Protein AF-A0A8S1F8D9-F1 (afdb_monomer_lite)

Sequence (181 aa):
MSSGFVSSKEIEEERKIRQDEWEKVRKPDDSLVAPEPEICNQTLFEQLRNNREAKQAELEEAKKFKNMIRGIDEDESEFLAQIDNQKSEADKLKKLEEQEMLKEMAKTRSAANAVAAKISLKPSTSGTSGTVQKSKQASILTSAIKRKSTDSESSDSSDDDTSLPVLRTTQKVKKQDDCSE

Foldseek 3Di:
DPDPDDDPVNVVVVLVVQLVVCVVVPDPPDDNGRDDPDDPPDDPVVVVVCVVVVVVVVVVVVVVVCVVPDDQDPVSVVVVVVVVVVVVVVVVVVVVVVVVVVVVVVVVVVVVVVVVVVVPDDDDDDDDDDDDPQDPVNVVVVVVDDDDDDDDDDDDDDDDDPDDDDDDDDDDDDDDDDDDD

pLDDT: mean 75.87, std 19.67, range [33.41, 98.0]

InterPro domains:
  IPR019331 FAM192A/Fyv6, N-terminal [PF10187] (5-105)
  IPR039845 PSME3-interacting protein [PTHR13495] (1-159)

Organism: NCBI:txid2654633

Structure (mmCIF, N/CA/C/O backbone):
data_AF-A0A8S1F8D9-F1
#
_entry.id   AF-A0A8S1F8D9-F1
#
loop_
_atom_site.group_PDB
_atom_site.id
_atom_site.type_symbol
_atom_site.label_atom_id
_atom_site.label_alt_id
_atom_site.label_comp_id
_atom_site.label_asym_id
_atom_site.label_entity_id
_atom_site.label_seq_id
_atom_site.pdbx_PDB_ins_code
_atom_site.Cartn_x
_atom_site.Cartn_y
_atom_site.Cartn_z
_atom_site.occupancy
_atom_site.B_iso_or_equiv
_atom_site.auth_seq_id
_atom_site.auth_comp_id
_atom_site.auth_asym_id
_atom_site.auth_atom_id
_atom_site.pdbx_PDB_model_num
ATOM 1 N N . MET A 1 1 ? 25.043 -11.832 -23.822 1.00 49.62 1 MET A N 1
ATOM 2 C CA . MET A 1 1 ? 25.129 -10.388 -23.527 1.00 49.62 1 MET A CA 1
ATOM 3 C C . MET A 1 1 ? 25.929 -9.770 -24.661 1.00 49.62 1 MET A C 1
ATOM 5 O O . MET A 1 1 ? 27.123 -10.035 -24.725 1.00 49.62 1 MET A O 1
ATOM 9 N N . SER A 1 2 ? 25.288 -9.092 -25.620 1.00 67.06 2 SER A N 1
ATOM 10 C CA . SER A 1 2 ? 26.045 -8.310 -26.607 1.00 67.06 2 SER A CA 1
ATOM 11 C C . SER A 1 2 ? 26.722 -7.164 -25.858 1.00 67.06 2 SER A C 1
ATOM 13 O O . SER A 1 2 ? 26.137 -6.584 -24.942 1.00 67.06 2 SER A O 1
ATOM 15 N N . SER A 1 3 ? 27.991 -6.903 -26.159 1.00 75.50 3 SER A N 1
ATOM 16 C CA . SER A 1 3 ? 28.690 -5.772 -25.556 1.00 75.50 3 SER A CA 1
ATOM 17 C C . SER A 1 3 ? 27.992 -4.503 -26.042 1.00 75.50 3 SER A C 1
ATOM 19 O O . SER A 1 3 ? 27.819 -4.354 -27.247 1.00 75.50 3 SER A O 1
ATOM 21 N N . GLY A 1 4 ? 27.580 -3.608 -25.146 1.00 82.31 4 GLY A N 1
ATOM 22 C CA . GLY A 1 4 ? 26.930 -2.340 -25.510 1.00 82.31 4 GLY A CA 1
ATOM 23 C C . GLY A 1 4 ? 27.854 -1.334 -26.211 1.00 82.31 4 GLY A C 1
ATOM 24 O O . GLY A 1 4 ? 27.585 -0.139 -26.171 1.00 82.31 4 GLY A O 1
ATOM 25 N N . PHE A 1 5 ? 28.968 -1.793 -26.784 1.00 84.81 5 PHE A N 1
ATOM 26 C CA . PHE A 1 5 ? 29.891 -0.981 -27.559 1.00 84.81 5 PHE A CA 1
ATOM 27 C C . PHE A 1 5 ? 29.488 -1.031 -29.029 1.00 84.81 5 PHE A C 1
ATOM 29 O O . PHE A 1 5 ? 29.486 -2.100 -29.636 1.00 84.81 5 PHE A O 1
ATOM 36 N N . VAL A 1 6 ? 29.186 0.140 -29.581 1.00 81.88 6 VAL A N 1
ATOM 37 C CA . VAL A 1 6 ? 28.964 0.345 -31.013 1.00 81.88 6 VAL A CA 1
ATOM 38 C C . VAL A 1 6 ? 30.324 0.523 -31.685 1.00 81.88 6 VAL A C 1
ATOM 40 O O . VAL A 1 6 ? 31.191 1.235 -31.168 1.00 81.88 6 VAL A O 1
ATOM 43 N N . SER A 1 7 ? 30.546 -0.143 -32.818 1.00 88.69 7 SER A N 1
ATOM 44 C CA . SER A 1 7 ? 31.806 -0.006 -33.561 1.00 88.69 7 SER A CA 1
ATOM 45 C C . SER A 1 7 ? 31.802 1.241 -34.458 1.00 88.69 7 SER A C 1
ATOM 47 O O . SER A 1 7 ? 30.752 1.672 -34.923 1.00 88.69 7 SER A O 1
ATOM 49 N N . SER A 1 8 ? 32.977 1.809 -34.769 1.00 86.69 8 SER A N 1
ATOM 50 C CA . SER A 1 8 ? 33.073 2.987 -35.662 1.00 86.69 8 SER A CA 1
ATOM 51 C C . SER A 1 8 ? 32.404 2.756 -37.021 1.00 86.69 8 SER A C 1
ATOM 53 O O . SER A 1 8 ? 31.774 3.658 -37.560 1.00 86.69 8 SER A O 1
ATOM 55 N N . LYS A 1 9 ? 32.508 1.532 -37.556 1.00 88.44 9 LYS A N 1
ATOM 56 C CA . LYS A 1 9 ? 31.893 1.160 -38.837 1.00 88.44 9 LYS A CA 1
ATOM 57 C C . LYS A 1 9 ? 30.368 1.181 -38.767 1.00 88.44 9 LYS A C 1
ATOM 59 O O . LYS A 1 9 ? 29.725 1.657 -39.688 1.00 88.44 9 LYS A O 1
ATOM 64 N N . GLU A 1 10 ? 29.806 0.719 -37.657 1.00 86.19 10 GLU A N 1
ATOM 65 C CA . GLU A 1 10 ? 28.359 0.687 -37.428 1.00 86.19 10 GLU A CA 1
ATOM 66 C C . GLU A 1 10 ? 27.775 2.109 -37.344 1.00 86.19 10 GLU A C 1
ATOM 68 O 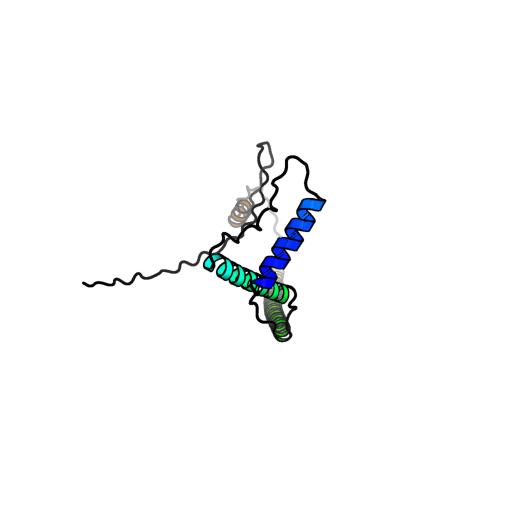O . GLU A 1 10 ? 26.749 2.389 -37.955 1.00 86.19 10 GLU A O 1
ATOM 73 N N . ILE A 1 11 ? 28.494 3.051 -36.719 1.00 85.00 11 ILE A N 1
ATOM 74 C CA . ILE A 1 11 ? 28.108 4.477 -36.679 1.00 85.00 11 ILE A CA 1
ATOM 75 C C . ILE A 1 11 ? 28.113 5.100 -38.086 1.00 85.00 11 ILE A C 1
ATOM 77 O O . ILE A 1 11 ? 27.226 5.884 -38.432 1.00 85.00 11 ILE A O 1
ATOM 81 N N . GLU A 1 12 ? 29.111 4.773 -38.910 1.00 86.25 12 GLU A N 1
ATOM 82 C CA . GLU A 1 12 ? 29.210 5.263 -40.290 1.00 86.25 12 GLU A CA 1
ATOM 83 C C . GLU A 1 12 ? 28.109 4.683 -41.188 1.00 86.25 12 GLU A C 1
ATOM 85 O O . GLU A 1 12 ? 27.508 5.414 -41.979 1.00 86.25 12 GLU A O 1
ATOM 90 N N . GLU A 1 13 ? 27.809 3.391 -41.043 1.00 88.50 13 GLU A N 1
ATOM 91 C CA . GLU A 1 13 ? 26.725 2.717 -41.761 1.00 88.50 13 GLU A CA 1
ATOM 92 C C . GLU A 1 13 ? 25.358 3.306 -41.388 1.00 88.50 13 GLU A C 1
ATOM 94 O O . GLU A 1 13 ? 24.581 3.649 -42.278 1.00 88.50 13 GLU A O 1
ATOM 99 N N . GLU A 1 14 ? 25.090 3.542 -40.101 1.00 85.88 14 GLU A N 1
ATOM 100 C CA . GLU A 1 14 ? 23.876 4.232 -39.651 1.00 85.88 14 GLU A CA 1
ATOM 101 C C . GLU A 1 14 ? 23.787 5.669 -40.178 1.00 85.88 14 GLU A C 1
ATOM 103 O O . GLU A 1 14 ? 22.707 6.146 -40.540 1.00 85.88 14 GLU A O 1
ATOM 108 N N . ARG A 1 15 ? 24.913 6.395 -40.230 1.00 86.31 15 ARG A N 1
ATOM 109 C CA . ARG A 1 15 ? 24.965 7.742 -40.818 1.00 86.31 15 ARG A CA 1
ATOM 110 C C . ARG A 1 15 ? 24.623 7.716 -42.302 1.00 86.31 15 ARG A C 1
ATOM 112 O O . ARG A 1 15 ? 23.896 8.596 -42.758 1.00 86.31 15 ARG A O 1
ATOM 119 N N . LYS A 1 16 ? 25.094 6.700 -43.024 1.00 88.38 16 LYS A N 1
ATOM 120 C CA . LYS A 1 16 ? 24.803 6.507 -44.444 1.00 88.38 16 LYS A CA 1
ATOM 121 C C . LYS A 1 16 ? 23.338 6.147 -44.688 1.00 88.38 16 LYS A C 1
ATOM 123 O O . LYS A 1 16 ? 22.705 6.796 -45.507 1.00 88.38 16 LYS A O 1
ATOM 128 N N . ILE A 1 17 ? 22.782 5.195 -43.937 1.00 88.56 17 ILE A N 1
ATOM 129 C CA . ILE A 1 17 ? 21.363 4.814 -44.047 1.00 88.56 17 ILE A CA 1
ATOM 130 C C . ILE A 1 17 ? 20.466 6.037 -43.827 1.00 88.56 17 ILE A C 1
ATOM 132 O O . ILE A 1 17 ? 19.575 6.303 -44.627 1.00 88.56 17 ILE A O 1
ATOM 136 N N . ARG A 1 18 ? 20.757 6.841 -42.798 1.00 86.12 18 ARG A N 1
ATOM 137 C CA . ARG A 1 18 ? 20.025 8.083 -42.516 1.00 86.12 18 ARG A CA 1
ATOM 138 C C . ARG A 1 18 ? 20.131 9.096 -43.653 1.00 86.12 18 ARG A C 1
ATOM 140 O O . ARG A 1 18 ? 19.159 9.781 -43.951 1.00 86.12 18 ARG A O 1
ATOM 147 N N . GLN A 1 19 ? 21.305 9.215 -44.266 1.00 86.69 19 GLN A N 1
ATOM 148 C CA . GLN A 1 19 ? 21.515 10.102 -45.404 1.00 86.69 19 GLN A CA 1
ATOM 149 C C . GLN A 1 19 ? 20.713 9.635 -46.625 1.00 86.69 19 GLN A C 1
ATOM 151 O O . GLN A 1 19 ? 20.028 10.447 -47.239 1.00 86.69 19 GLN A O 1
ATOM 156 N N . ASP A 1 20 ? 20.725 8.337 -46.922 1.00 87.81 20 ASP A N 1
ATOM 157 C CA . ASP A 1 20 ? 19.965 7.746 -48.026 1.00 87.81 20 ASP A CA 1
ATOM 158 C C . ASP A 1 20 ? 18.441 7.914 -47.808 1.00 87.81 20 ASP A C 1
ATOM 160 O O . ASP A 1 20 ? 17.690 8.248 -48.729 1.00 87.81 20 ASP A O 1
ATOM 164 N N . GLU A 1 21 ? 17.966 7.736 -46.570 1.00 87.12 21 GLU A N 1
ATOM 165 C CA . GLU A 1 21 ? 16.575 7.995 -46.173 1.00 87.12 21 GLU A CA 1
ATOM 166 C C . GLU A 1 21 ? 16.209 9.478 -46.277 1.00 87.12 21 GLU A C 1
ATOM 168 O O . GLU A 1 21 ? 15.115 9.823 -46.736 1.00 87.12 21 GLU A O 1
ATOM 173 N N . TRP A 1 22 ? 17.133 10.359 -45.891 1.00 87.75 22 TRP A N 1
ATOM 174 C CA . TRP A 1 22 ? 16.958 11.797 -45.998 1.00 87.75 22 TRP A CA 1
ATOM 175 C C . TRP A 1 22 ? 16.852 12.226 -47.455 1.00 87.75 22 TRP A C 1
ATOM 177 O O . TRP A 1 22 ? 15.885 12.883 -47.814 1.00 87.75 22 TRP A O 1
ATOM 187 N N . GLU A 1 23 ? 17.761 11.788 -48.325 1.00 85.38 23 GLU A N 1
ATOM 188 C CA . GLU A 1 23 ? 17.744 12.094 -49.761 1.00 85.38 23 GLU A CA 1
ATOM 189 C C . GLU A 1 23 ? 16.459 11.631 -50.454 1.00 85.38 23 GLU A C 1
ATOM 191 O O . GLU A 1 23 ? 15.983 12.288 -51.381 1.00 85.38 23 GLU A O 1
ATOM 196 N N . LYS A 1 24 ? 15.847 10.548 -49.966 1.00 87.00 24 LYS A N 1
ATOM 197 C CA . LYS A 1 24 ? 14.569 10.044 -50.477 1.00 87.00 24 LYS A CA 1
ATOM 198 C C . LYS A 1 24 ? 13.373 10.941 -50.133 1.00 87.00 24 LYS A C 1
ATOM 200 O O . LYS A 1 24 ? 12.410 10.974 -50.899 1.00 87.00 24 LYS A O 1
ATOM 205 N N . VAL A 1 25 ? 13.400 11.630 -48.990 1.00 85.31 25 VAL A N 1
ATOM 206 C CA . VAL A 1 25 ? 12.289 12.468 -48.481 1.00 85.31 25 VAL A CA 1
ATOM 207 C C . VAL A 1 25 ? 12.584 13.975 -48.614 1.00 85.31 25 VAL A C 1
ATOM 209 O O . VAL A 1 25 ? 11.679 14.805 -48.499 1.00 85.31 25 VAL A O 1
ATOM 212 N N . ARG A 1 26 ? 13.837 14.326 -48.915 1.00 85.75 26 ARG A N 1
ATOM 213 C CA . ARG A 1 26 ? 14.377 15.681 -49.047 1.00 85.75 26 ARG A CA 1
ATOM 214 C C . ARG A 1 26 ? 13.639 16.498 -50.111 1.00 85.75 26 ARG A C 1
ATOM 216 O O . ARG A 1 26 ? 13.494 16.083 -51.261 1.00 85.75 26 ARG A O 1
ATOM 223 N N . LYS A 1 27 ? 13.269 17.730 -49.755 1.00 85.88 27 LYS A N 1
ATOM 224 C CA . LYS A 1 27 ? 12.792 18.768 -50.684 1.00 85.88 27 LYS A CA 1
ATOM 225 C C . LYS A 1 27 ? 13.974 19.616 -51.191 1.00 85.88 27 LYS A C 1
ATOM 227 O O . LYS A 1 27 ? 15.031 19.630 -50.559 1.00 85.88 27 LYS A O 1
ATOM 232 N N . PRO A 1 28 ? 13.837 20.345 -52.318 1.00 80.12 28 PRO A N 1
ATOM 233 C CA . PRO A 1 28 ? 14.937 21.139 -52.881 1.00 80.12 28 PRO A CA 1
ATOM 234 C C . PRO A 1 28 ? 15.538 22.177 -51.913 1.00 80.12 28 PRO A C 1
ATOM 236 O O . PRO A 1 28 ? 16.744 22.402 -51.983 1.00 80.12 28 PRO A O 1
ATOM 239 N N . ASP A 1 29 ? 14.743 22.727 -50.988 1.00 80.50 29 ASP A N 1
ATOM 240 C CA . ASP A 1 29 ? 15.170 23.747 -50.011 1.00 80.50 29 ASP A CA 1
ATOM 241 C C . ASP A 1 29 ? 15.786 23.187 -48.712 1.00 80.50 29 ASP A C 1
ATOM 243 O O . ASP A 1 29 ? 16.355 23.946 -47.928 1.00 80.50 29 ASP A O 1
ATOM 247 N N . ASP A 1 30 ? 15.695 21.878 -48.456 1.00 81.81 30 ASP A N 1
ATOM 248 C CA . ASP A 1 30 ? 16.187 21.291 -47.201 1.00 81.81 30 ASP A CA 1
ATOM 249 C C . ASP A 1 30 ? 17.736 21.216 -47.180 1.00 81.81 30 ASP A C 1
ATOM 251 O O . ASP A 1 30 ? 18.407 21.438 -48.194 1.00 81.81 30 ASP A O 1
ATOM 255 N N . SER A 1 31 ? 18.372 20.858 -46.057 1.00 79.06 31 SER A N 1
ATOM 256 C CA . SER A 1 31 ? 19.844 20.751 -45.932 1.00 79.06 31 SER A CA 1
ATOM 257 C C . SER A 1 31 ? 20.419 19.478 -46.563 1.00 79.06 31 SER A C 1
ATOM 259 O O . SER A 1 31 ? 19.845 18.400 -46.409 1.00 79.06 31 SER A O 1
ATOM 261 N N . LEU A 1 32 ? 21.537 19.582 -47.300 1.00 74.44 32 LEU A N 1
ATOM 262 C CA . LEU A 1 32 ? 22.128 18.440 -48.030 1.00 74.44 32 LEU A CA 1
ATOM 263 C C . LEU A 1 32 ? 22.536 17.290 -47.106 1.00 74.44 32 LEU A C 1
ATOM 265 O O . LEU A 1 32 ? 22.497 16.140 -47.519 1.00 74.44 32 LEU A O 1
ATOM 269 N N . VAL A 1 33 ? 22.899 17.601 -45.863 1.00 78.38 33 VAL A N 1
ATOM 270 C CA . VAL A 1 33 ? 23.268 16.615 -44.848 1.00 78.38 33 VAL A CA 1
ATOM 271 C C . VAL A 1 33 ? 22.061 16.338 -43.956 1.00 78.38 33 VAL A C 1
ATOM 273 O O . VAL A 1 33 ? 21.394 17.282 -43.515 1.00 78.38 33 VAL A O 1
ATOM 276 N N . ALA A 1 34 ? 21.800 15.056 -43.696 1.00 81.19 34 ALA A N 1
ATOM 277 C CA . ALA A 1 34 ? 20.788 14.619 -42.748 1.00 81.19 34 ALA A CA 1
ATOM 278 C C . ALA A 1 34 ? 21.112 15.151 -41.339 1.00 81.19 34 ALA A C 1
ATOM 280 O O . ALA A 1 34 ? 22.261 15.024 -40.899 1.00 81.19 34 ALA A O 1
ATOM 281 N N . PRO A 1 35 ? 20.132 15.731 -40.622 1.00 80.88 35 PRO A N 1
ATOM 282 C CA . PRO A 1 35 ? 20.336 16.198 -39.255 1.00 80.88 35 PRO A CA 1
ATOM 283 C C . PRO A 1 35 ? 20.911 15.095 -38.356 1.00 80.88 35 PRO A C 1
ATOM 285 O O . PRO A 1 35 ? 20.444 13.952 -38.381 1.00 80.88 35 PRO A O 1
ATOM 288 N N . GLU A 1 36 ? 21.938 15.430 -37.570 1.00 78.56 36 GLU A N 1
ATOM 289 C CA . GLU A 1 36 ? 22.471 14.508 -36.564 1.00 78.56 36 GLU A CA 1
ATOM 290 C C . GLU A 1 36 ? 21.443 14.318 -35.436 1.00 78.56 36 GLU A C 1
ATOM 292 O O . GLU A 1 36 ? 20.741 15.273 -35.085 1.00 78.56 36 GLU A O 1
ATOM 297 N N . PRO A 1 37 ? 21.312 13.097 -34.881 1.00 76.62 37 PRO A N 1
ATOM 298 C CA . PRO A 1 37 ? 20.388 12.853 -33.784 1.00 76.62 37 PRO A CA 1
ATOM 299 C C . PRO A 1 37 ? 20.746 13.734 -32.588 1.00 76.62 37 PRO A C 1
ATOM 301 O O . PRO A 1 37 ? 21.922 13.947 -32.289 1.00 76.62 37 PRO A O 1
ATOM 304 N N . GLU A 1 38 ? 19.722 14.221 -31.891 1.00 75.75 38 GLU A N 1
ATOM 305 C CA . GLU A 1 38 ? 19.915 15.005 -30.678 1.00 75.75 38 GLU A CA 1
ATOM 306 C C . GLU A 1 38 ? 20.711 14.185 -29.658 1.00 75.75 38 GLU A C 1
ATOM 308 O O . GLU A 1 38 ? 20.267 13.144 -29.165 1.00 75.75 38 GLU A O 1
ATOM 313 N N . ILE A 1 39 ? 21.918 14.658 -29.353 1.00 77.00 39 ILE A N 1
ATOM 314 C CA . ILE A 1 39 ? 22.733 14.099 -28.281 1.00 77.00 39 ILE A CA 1
ATOM 315 C C . ILE A 1 39 ? 21.970 14.340 -26.982 1.00 77.00 39 ILE A C 1
ATOM 317 O O . ILE A 1 39 ? 21.437 15.427 -26.754 1.00 77.00 39 ILE A O 1
ATOM 321 N N . CYS A 1 40 ? 21.898 13.324 -26.123 1.00 72.62 40 CYS A N 1
ATOM 322 C CA . CYS A 1 40 ? 21.230 13.472 -24.840 1.00 72.62 40 CYS A CA 1
ATOM 323 C C . CYS A 1 40 ? 21.930 14.576 -24.032 1.00 72.62 40 CYS A C 1
ATOM 325 O O . CYS A 1 40 ? 23.027 14.381 -23.516 1.00 72.62 40 CYS A O 1
ATOM 327 N N . ASN A 1 41 ? 21.285 15.739 -23.931 1.00 83.38 41 ASN A N 1
ATOM 328 C CA . ASN A 1 41 ? 21.817 16.905 -23.221 1.00 83.38 41 ASN A CA 1
ATOM 329 C C . ASN A 1 41 ? 21.733 16.755 -21.693 1.00 83.38 41 ASN A C 1
ATOM 331 O O . ASN A 1 41 ? 22.209 17.617 -20.958 1.00 83.38 41 ASN A O 1
ATOM 335 N N . GLN A 1 42 ? 21.103 15.679 -21.212 1.00 84.44 42 GLN A N 1
ATOM 336 C CA . GLN A 1 42 ? 21.021 15.362 -19.792 1.00 84.44 42 GLN A CA 1
ATOM 337 C C . GLN A 1 42 ? 22.377 14.886 -19.303 1.00 84.44 42 GLN A C 1
ATOM 339 O O . GLN A 1 42 ? 23.009 14.013 -19.909 1.00 84.44 42 GLN A O 1
ATOM 344 N N . THR A 1 43 ? 22.793 15.415 -18.161 1.00 91.62 43 THR A N 1
ATOM 345 C CA . THR A 1 43 ? 24.002 14.939 -17.503 1.00 91.62 43 THR A CA 1
ATOM 346 C C . THR A 1 43 ? 23.844 13.459 -17.149 1.00 91.62 43 THR A C 1
ATOM 348 O O . THR A 1 43 ? 22.748 12.980 -16.846 1.00 91.62 43 THR A O 1
ATOM 351 N N . LEU A 1 44 ? 24.949 12.708 -17.140 1.00 89.38 44 LEU A N 1
ATOM 352 C CA . LEU A 1 44 ? 24.926 11.298 -16.727 1.00 89.38 44 LEU A CA 1
ATOM 353 C C . LEU A 1 44 ? 24.294 11.124 -15.332 1.00 89.38 44 LEU A C 1
ATOM 355 O O . LEU A 1 44 ? 23.613 10.134 -15.070 1.00 89.38 44 LEU A O 1
ATOM 359 N N . PHE A 1 45 ? 24.489 12.109 -14.450 1.00 93.38 45 PHE A N 1
ATOM 360 C CA . PHE A 1 45 ? 23.873 12.143 -13.129 1.00 93.38 45 PHE A CA 1
ATOM 361 C C . PHE A 1 45 ? 22.340 12.175 -13.199 1.00 93.38 45 PHE A C 1
ATOM 363 O O . PHE A 1 45 ? 21.697 11.363 -12.538 1.00 93.38 45 PHE A O 1
ATOM 370 N N . GLU A 1 46 ? 21.754 13.055 -14.013 1.00 93.00 46 GLU A N 1
ATOM 371 C CA . GLU A 1 46 ? 20.298 13.136 -14.195 1.00 93.00 46 GLU A CA 1
ATOM 372 C C . GLU A 1 46 ? 19.737 11.841 -14.781 1.00 93.00 46 GLU A C 1
ATOM 374 O O . GLU A 1 46 ? 18.732 11.335 -14.292 1.00 93.00 46 GLU A O 1
ATOM 379 N N . GLN A 1 47 ? 20.420 11.237 -15.756 1.00 92.00 47 GLN A N 1
ATOM 380 C CA . GLN A 1 47 ? 19.988 9.962 -16.336 1.00 92.00 47 GLN A CA 1
ATOM 381 C C . GLN A 1 47 ? 19.967 8.831 -15.300 1.00 92.00 47 GLN A C 1
ATOM 383 O O . GLN A 1 47 ? 18.982 8.097 -15.190 1.00 92.00 47 GLN A O 1
ATOM 388 N N . LEU A 1 48 ? 21.038 8.694 -14.512 1.00 95.25 48 LEU A N 1
ATOM 389 C CA . LEU A 1 48 ? 21.126 7.675 -13.464 1.00 95.25 48 LEU A CA 1
ATOM 390 C C . LEU A 1 48 ? 20.105 7.919 -12.354 1.00 95.25 48 LEU A C 1
ATOM 392 O O . LEU A 1 48 ? 19.486 6.971 -11.865 1.00 95.25 48 LEU A O 1
ATOM 396 N N . ARG A 1 49 ? 19.909 9.185 -11.979 1.00 95.50 49 ARG A N 1
ATOM 397 C CA . ARG A 1 49 ? 18.898 9.593 -11.010 1.00 95.50 49 ARG A CA 1
ATOM 398 C C . ARG A 1 49 ? 17.499 9.232 -11.501 1.00 95.50 49 ARG A C 1
ATOM 400 O O . ARG A 1 49 ? 16.795 8.528 -10.786 1.00 95.50 49 ARG A O 1
ATOM 407 N N . ASN A 1 50 ? 17.147 9.601 -12.729 1.00 93.56 50 ASN A N 1
ATOM 408 C CA . ASN A 1 50 ? 15.855 9.284 -13.337 1.00 93.56 50 ASN A CA 1
ATOM 409 C C . ASN A 1 50 ? 15.643 7.769 -13.446 1.00 93.56 50 ASN A C 1
ATOM 411 O O . ASN A 1 50 ? 14.556 7.284 -13.159 1.00 93.56 50 ASN A O 1
ATOM 415 N N . ASN A 1 51 ? 16.674 6.989 -13.797 1.00 94.94 51 ASN A N 1
ATOM 416 C CA . ASN A 1 51 ? 16.560 5.527 -13.851 1.00 94.94 51 ASN A CA 1
ATOM 417 C C . ASN A 1 51 ? 16.298 4.916 -12.468 1.00 94.94 51 ASN A C 1
ATOM 419 O O . ASN A 1 51 ? 15.509 3.979 -12.336 1.00 94.94 51 ASN A O 1
ATOM 423 N N . ARG A 1 52 ? 16.956 5.448 -11.432 1.00 96.75 52 ARG A N 1
ATOM 424 C CA . ARG A 1 52 ? 16.738 5.029 -10.048 1.00 96.75 52 ARG A CA 1
ATOM 425 C C . ARG A 1 52 ? 15.339 5.405 -9.571 1.00 96.75 52 ARG A C 1
ATOM 427 O O . ARG A 1 52 ? 14.663 4.554 -9.008 1.00 96.75 52 ARG A O 1
ATOM 434 N N . GLU A 1 53 ? 14.926 6.650 -9.786 1.00 96.69 53 GLU A N 1
ATOM 435 C CA . GLU A 1 53 ? 13.608 7.151 -9.389 1.00 96.69 53 GLU A CA 1
ATOM 436 C C . GLU A 1 53 ? 12.489 6.409 -10.129 1.00 96.69 53 GLU A C 1
ATOM 438 O O . GLU A 1 53 ? 11.534 5.990 -9.488 1.00 96.69 53 GLU A O 1
ATOM 443 N N . ALA A 1 54 ? 12.641 6.130 -11.426 1.00 96.06 54 ALA A N 1
ATOM 444 C CA . ALA A 1 54 ? 11.677 5.347 -12.199 1.00 96.06 54 ALA A CA 1
ATOM 445 C C . ALA A 1 54 ? 11.523 3.917 -11.658 1.00 96.06 54 ALA A C 1
ATOM 447 O O . ALA A 1 54 ? 10.406 3.462 -11.428 1.00 96.06 54 ALA A O 1
ATOM 448 N N . LYS A 1 55 ? 12.636 3.223 -11.380 1.00 96.56 55 LYS A N 1
ATOM 449 C CA . LYS A 1 55 ? 12.595 1.887 -10.757 1.00 96.56 55 LYS A CA 1
ATOM 450 C C . LYS A 1 55 ? 11.983 1.926 -9.361 1.00 96.56 55 LYS A C 1
ATOM 452 O O . LYS A 1 55 ? 11.256 1.015 -8.981 1.00 96.56 55 LYS A O 1
ATOM 457 N N . GLN A 1 56 ? 12.292 2.962 -8.586 1.00 95.88 56 GLN A N 1
ATOM 458 C CA . GLN A 1 56 ? 11.729 3.133 -7.253 1.00 95.88 56 GLN A CA 1
ATOM 459 C C . GLN A 1 56 ? 10.214 3.359 -7.323 1.00 95.88 56 GLN A C 1
ATOM 461 O O . GLN A 1 56 ? 9.481 2.702 -6.590 1.00 95.88 56 GLN A O 1
ATOM 466 N N . ALA A 1 57 ? 9.749 4.214 -8.235 1.00 94.94 57 ALA A N 1
ATOM 467 C CA . ALA A 1 57 ? 8.332 4.467 -8.466 1.00 94.94 57 ALA A CA 1
ATOM 468 C C . ALA A 1 57 ? 7.595 3.192 -8.903 1.00 94.94 57 ALA A C 1
ATOM 470 O O . ALA A 1 57 ? 6.560 2.867 -8.333 1.00 94.94 57 ALA A O 1
ATOM 471 N N . GLU A 1 58 ? 8.168 2.407 -9.820 1.00 92.31 58 GLU A N 1
ATOM 472 C CA . GLU A 1 58 ? 7.595 1.126 -10.254 1.00 92.31 58 GLU A CA 1
ATOM 473 C C . GLU A 1 58 ? 7.449 0.135 -9.084 1.00 92.31 58 GLU A C 1
ATOM 475 O O . GLU A 1 58 ? 6.408 -0.503 -8.915 1.00 92.31 58 GLU A O 1
ATOM 480 N N . LEU A 1 59 ? 8.470 0.031 -8.226 1.00 93.88 59 LEU A N 1
ATOM 481 C CA . LEU A 1 59 ? 8.419 -0.824 -7.038 1.00 93.88 59 LEU A CA 1
ATOM 482 C C . LEU A 1 59 ? 7.400 -0.330 -6.008 1.00 93.88 59 LEU A C 1
ATOM 484 O O . LEU A 1 59 ? 6.718 -1.142 -5.378 1.00 93.88 59 LEU A O 1
ATOM 488 N N . GLU A 1 60 ? 7.297 0.983 -5.812 1.00 93.81 60 GLU A N 1
ATOM 489 C CA . GLU A 1 60 ? 6.325 1.592 -4.908 1.00 93.81 60 GLU A CA 1
ATOM 490 C C . GLU A 1 60 ? 4.897 1.391 -5.404 1.00 93.81 60 GLU A C 1
ATOM 492 O O . GLU A 1 60 ? 4.036 1.005 -4.613 1.00 93.81 60 GLU A O 1
ATOM 497 N N . GLU A 1 61 ? 4.651 1.556 -6.702 1.00 89.62 61 GLU A N 1
ATOM 498 C C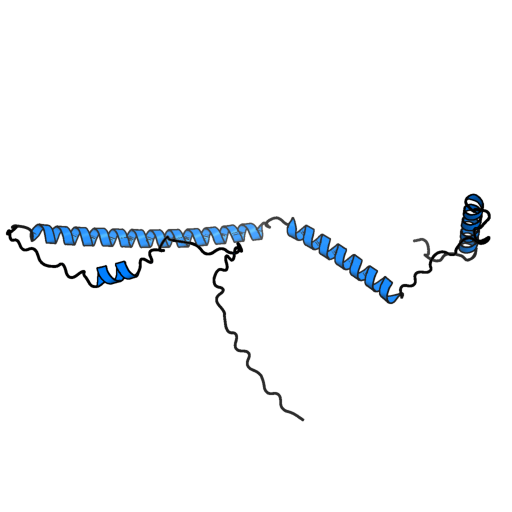A . GLU A 1 61 ? 3.371 1.254 -7.334 1.00 89.62 61 GLU A CA 1
ATOM 499 C C . GLU A 1 61 ? 3.033 -0.229 -7.197 1.00 89.62 61 GLU A C 1
ATOM 501 O O . GLU A 1 61 ? 1.964 -0.561 -6.686 1.00 89.62 61 GLU A O 1
ATOM 506 N N . ALA A 1 62 ? 3.951 -1.138 -7.538 1.00 88.56 62 ALA A N 1
ATOM 507 C CA . ALA A 1 62 ? 3.732 -2.577 -7.409 1.00 88.56 62 ALA A CA 1
ATOM 508 C C . ALA A 1 62 ? 3.450 -2.990 -5.956 1.00 88.56 62 ALA A C 1
ATOM 510 O O . ALA A 1 62 ? 2.529 -3.765 -5.687 1.00 88.56 62 ALA A O 1
ATOM 511 N N . LYS A 1 63 ? 4.202 -2.445 -4.992 1.00 90.19 63 LYS A N 1
ATOM 512 C CA . LYS A 1 63 ? 3.979 -2.690 -3.561 1.00 90.19 63 LYS A CA 1
ATOM 513 C C . LYS A 1 63 ? 2.650 -2.103 -3.095 1.00 90.19 63 LYS A C 1
ATOM 515 O O . LYS A 1 63 ? 1.947 -2.741 -2.313 1.00 90.19 63 LYS A O 1
ATOM 520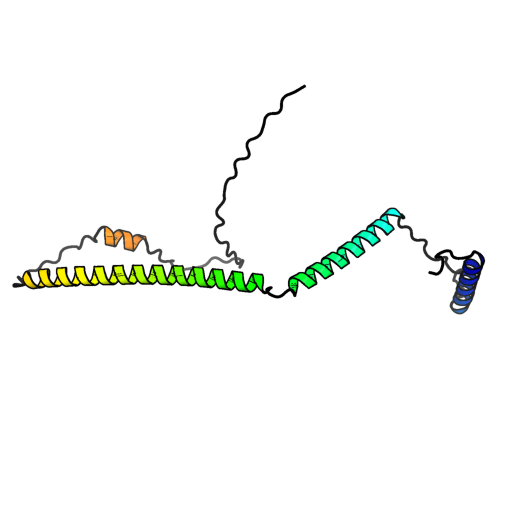 N N . LYS A 1 64 ? 2.286 -0.912 -3.567 1.00 91.25 64 LYS A N 1
ATOM 521 C CA . LYS A 1 64 ? 1.011 -0.265 -3.254 1.00 91.25 64 LYS A CA 1
ATOM 522 C C . LYS A 1 64 ? -0.158 -1.075 -3.803 1.00 91.25 64 LYS A C 1
ATOM 524 O O . LYS A 1 64 ? -1.059 -1.386 -3.034 1.00 91.25 64 LYS A O 1
ATOM 529 N N . PHE A 1 65 ? -0.122 -1.481 -5.072 1.00 80.00 65 PHE A N 1
ATOM 530 C CA . PHE A 1 65 ? -1.143 -2.343 -5.672 1.00 80.00 65 PHE A CA 1
ATOM 531 C C . PHE A 1 65 ? -1.239 -3.682 -4.949 1.00 80.00 65 PHE A C 1
ATOM 533 O O . PHE A 1 65 ? -2.339 -4.108 -4.598 1.00 80.00 65 PHE A O 1
ATOM 540 N N . LYS A 1 66 ? -0.093 -4.302 -4.640 1.00 86.44 66 LYS A N 1
ATOM 541 C CA . LYS A 1 66 ? -0.046 -5.533 -3.851 1.00 86.44 66 LYS A CA 1
ATOM 542 C C . LYS A 1 66 ? -0.723 -5.350 -2.499 1.00 86.44 66 LYS A C 1
ATOM 544 O O . LYS A 1 66 ? -1.490 -6.215 -2.114 1.00 86.44 66 LYS A O 1
ATOM 549 N N . ASN A 1 67 ? -0.475 -4.243 -1.803 1.00 84.81 67 ASN A N 1
ATOM 550 C CA . ASN A 1 67 ? -1.069 -3.968 -0.496 1.00 84.81 67 ASN A CA 1
ATOM 551 C C . ASN A 1 67 ? -2.550 -3.576 -0.569 1.00 84.81 67 ASN A C 1
ATOM 553 O O . ASN A 1 67 ? -3.291 -3.908 0.345 1.00 84.81 67 ASN A O 1
ATOM 557 N N . MET A 1 68 ? -2.984 -2.879 -1.623 1.00 79.88 68 MET A N 1
ATOM 558 C CA . MET A 1 68 ? -4.384 -2.475 -1.807 1.00 79.88 68 MET A CA 1
ATOM 559 C C . MET A 1 68 ? -5.296 -3.656 -2.138 1.00 79.88 68 MET A C 1
ATOM 561 O O . MET A 1 68 ? -6.455 -3.664 -1.742 1.00 79.88 68 MET A O 1
ATOM 565 N N . ILE A 1 69 ? -4.776 -4.639 -2.871 1.00 75.75 69 ILE A N 1
ATOM 566 C CA . ILE A 1 69 ? -5.505 -5.856 -3.251 1.00 75.75 69 ILE A CA 1
ATOM 567 C C . ILE A 1 69 ? -5.162 -7.007 -2.280 1.00 75.75 69 ILE A C 1
ATOM 569 O O . ILE A 1 69 ? -5.655 -8.125 -2.422 1.00 75.75 69 ILE A O 1
ATOM 573 N N . ARG A 1 70 ? -4.340 -6.746 -1.252 1.00 80.38 70 ARG A N 1
ATOM 574 C CA . ARG A 1 70 ? -4.072 -7.702 -0.175 1.00 80.38 70 ARG A CA 1
ATOM 575 C C . ARG A 1 70 ? -5.345 -7.822 0.654 1.00 80.38 70 ARG A C 1
ATOM 577 O O . ARG A 1 70 ? -5.718 -6.882 1.349 1.00 80.38 70 ARG A O 1
ATOM 584 N N . GLY A 1 71 ? -6.030 -8.955 0.521 1.00 85.06 71 GLY A N 1
ATOM 585 C CA . GLY A 1 71 ? -7.150 -9.302 1.389 1.00 85.06 71 GLY A CA 1
ATOM 586 C C . GLY A 1 71 ? -6.725 -9.368 2.857 1.00 85.06 71 GLY A C 1
ATOM 587 O O . GLY A 1 71 ? -5.544 -9.248 3.182 1.00 85.06 71 GLY A O 1
ATOM 588 N N . ILE A 1 72 ? -7.710 -9.570 3.726 1.00 89.06 72 ILE A N 1
ATOM 589 C CA . ILE A 1 72 ? -7.473 -9.821 5.148 1.00 89.06 72 ILE A CA 1
ATOM 590 C C . ILE A 1 72 ? -6.721 -11.150 5.252 1.00 89.06 72 ILE A C 1
ATOM 592 O O . ILE A 1 72 ? -7.185 -12.156 4.712 1.00 89.06 72 ILE A O 1
ATOM 596 N N . ASP A 1 73 ? -5.550 -11.127 5.882 1.00 88.62 73 ASP A N 1
ATOM 597 C CA . ASP A 1 73 ? -4.753 -12.336 6.112 1.00 88.62 73 ASP A CA 1
ATOM 598 C C . ASP A 1 73 ? -5.439 -13.267 7.129 1.00 88.62 73 ASP A C 1
ATOM 600 O O . ASP A 1 73 ? -6.323 -12.832 7.871 1.00 88.62 73 ASP A O 1
ATOM 604 N N . GLU A 1 74 ? -5.041 -14.538 7.199 1.00 89.44 74 GLU A N 1
ATOM 605 C CA . GLU A 1 74 ? -5.620 -15.500 8.153 1.00 89.44 74 GLU A CA 1
ATOM 606 C C . GLU A 1 74 ? -5.478 -14.988 9.599 1.00 89.44 74 GLU A C 1
ATOM 608 O O . GLU A 1 74 ? -6.476 -14.877 10.317 1.00 89.44 74 GLU A O 1
ATOM 613 N N . ASP A 1 75 ? -4.287 -14.502 9.957 1.00 92.81 75 ASP A N 1
ATOM 614 C CA . ASP A 1 75 ? -3.995 -13.885 11.258 1.00 92.81 75 ASP A CA 1
ATOM 615 C C . ASP A 1 75 ? -4.817 -12.604 11.509 1.00 92.81 75 ASP A C 1
ATOM 617 O O . ASP A 1 75 ? -5.309 -12.355 12.613 1.00 92.81 75 ASP A O 1
ATOM 621 N N . GLU A 1 76 ? -4.991 -11.764 10.480 1.00 93.00 76 GLU A N 1
ATOM 622 C CA . GLU A 1 76 ? -5.776 -10.527 10.588 1.00 93.00 76 GLU A CA 1
ATOM 623 C C . GLU A 1 76 ? -7.269 -10.847 10.794 1.00 93.00 76 GLU A C 1
ATOM 625 O O . GLU A 1 76 ? -7.960 -10.150 11.541 1.00 93.00 76 GLU A O 1
ATOM 630 N N . SER A 1 77 ? -7.771 -11.919 10.175 1.00 93.62 77 SER A N 1
ATOM 631 C CA . SER A 1 77 ? -9.156 -12.370 10.324 1.00 93.62 77 SER A CA 1
ATOM 632 C C . SER A 1 77 ? -9.438 -12.919 11.723 1.00 93.62 77 SER A C 1
ATOM 634 O O . SER A 1 77 ? -10.475 -12.600 12.312 1.00 93.62 77 SER A O 1
ATOM 636 N N . GLU A 1 78 ? -8.490 -13.666 12.296 1.00 96.06 78 GLU A N 1
ATOM 637 C CA . GLU A 1 78 ? -8.572 -14.166 13.667 1.00 96.06 78 GLU A CA 1
ATOM 638 C C . GLU A 1 78 ? -8.570 -13.007 14.669 1.00 96.06 78 GLU A C 1
ATOM 640 O O . GLU A 1 78 ? -9.400 -12.967 15.582 1.00 96.06 78 GLU A O 1
ATOM 645 N N . PHE A 1 79 ? -7.715 -12.003 14.454 1.00 97.12 79 PHE A N 1
ATOM 646 C CA . PHE A 1 79 ? -7.690 -10.800 15.283 1.00 97.12 79 PHE A CA 1
ATOM 647 C C . PHE A 1 79 ? -9.023 -10.036 15.253 1.00 97.12 79 PHE A C 1
ATOM 649 O O . PHE A 1 79 ? -9.530 -9.626 16.303 1.00 97.12 79 PHE A O 1
ATOM 656 N N . LEU A 1 80 ? -9.633 -9.870 14.073 1.00 96.25 80 LEU A N 1
ATOM 657 C CA . LEU A 1 80 ? -10.955 -9.246 13.957 1.00 96.25 80 LEU A CA 1
ATOM 658 C C . LEU A 1 80 ? -12.035 -10.068 14.675 1.00 96.25 80 LEU A C 1
ATOM 660 O O . LEU A 1 80 ? -12.843 -9.493 15.406 1.00 96.25 80 LEU A O 1
ATOM 664 N N . ALA A 1 81 ? -12.009 -11.398 14.551 1.00 96.62 81 ALA A N 1
ATOM 665 C CA . ALA A 1 81 ? -12.930 -12.281 15.265 1.00 96.62 81 ALA A CA 1
ATOM 666 C C . ALA A 1 81 ? -12.756 -12.189 16.792 1.00 96.62 81 ALA A C 1
ATOM 668 O O . ALA A 1 81 ? -13.741 -12.162 17.534 1.00 96.62 81 ALA A O 1
ATOM 669 N N . GLN A 1 82 ? -11.517 -12.086 17.278 1.00 97.44 82 GLN A N 1
ATOM 670 C CA . GLN A 1 82 ? -11.227 -11.899 18.698 1.00 97.44 82 GLN A CA 1
ATOM 671 C C . GLN A 1 82 ? -11.764 -10.558 19.218 1.00 97.44 82 GLN A C 1
ATOM 673 O O . GLN A 1 82 ? -12.391 -10.522 20.280 1.00 97.44 82 GLN A O 1
ATOM 678 N N . ILE A 1 83 ? -11.573 -9.465 18.470 1.00 98.00 83 ILE A N 1
ATOM 679 C CA . ILE A 1 83 ? -12.130 -8.149 18.817 1.00 98.00 83 ILE A CA 1
ATOM 680 C C . ILE A 1 83 ? -13.657 -8.191 18.861 1.00 98.00 83 ILE A C 1
ATOM 682 O O . ILE A 1 83 ? -14.260 -7.645 19.790 1.00 98.00 83 ILE A O 1
ATOM 686 N N . ASP A 1 84 ? -14.295 -8.814 17.873 1.00 97.81 84 ASP A N 1
ATOM 687 C CA . ASP A 1 84 ? -15.753 -8.904 17.816 1.00 97.81 84 ASP A CA 1
ATOM 688 C C . ASP A 1 84 ? -16.308 -9.740 18.968 1.00 97.81 84 ASP A C 1
ATOM 690 O O . ASP A 1 84 ? -17.284 -9.336 19.610 1.00 97.81 84 ASP A O 1
ATOM 694 N N . ASN A 1 85 ? -15.639 -10.841 19.317 1.00 97.56 85 ASN A N 1
ATOM 695 C CA . ASN A 1 85 ? -15.968 -11.618 20.507 1.00 97.56 85 ASN A CA 1
ATOM 696 C C . ASN A 1 85 ? -15.861 -10.758 21.772 1.00 97.56 85 ASN A C 1
ATOM 698 O O . ASN A 1 85 ? -16.836 -10.688 22.524 1.00 97.56 85 ASN A O 1
ATOM 702 N N . GLN A 1 86 ? -14.755 -10.030 21.958 1.00 97.56 86 GLN A N 1
ATOM 703 C CA . GLN A 1 86 ? -14.537 -9.164 23.120 1.00 97.56 86 GLN A CA 1
ATOM 704 C C . GLN A 1 86 ? -15.592 -8.051 23.233 1.00 97.56 86 GLN A C 1
ATOM 706 O O . GLN A 1 86 ? -16.111 -7.790 24.320 1.00 97.56 86 GLN A O 1
ATOM 711 N N . LYS A 1 87 ? -15.959 -7.409 22.116 1.00 97.88 87 LYS A N 1
ATOM 712 C CA . LYS A 1 87 ? -17.053 -6.423 22.081 1.00 97.88 87 LYS A CA 1
ATOM 713 C C . LYS A 1 87 ? -18.385 -7.067 22.451 1.00 97.88 87 LYS A C 1
ATOM 715 O O . LYS A 1 87 ? -19.110 -6.535 23.289 1.00 97.88 87 LYS A O 1
ATOM 720 N N . SER A 1 88 ? -18.681 -8.236 21.879 1.00 97.19 88 SER A N 1
ATOM 721 C CA . SER A 1 88 ? -19.920 -8.960 22.166 1.00 97.19 88 SER A CA 1
ATOM 722 C C . SER A 1 88 ? -20.029 -9.351 23.640 1.00 97.19 88 SER A C 1
ATOM 724 O O . SER A 1 88 ? -21.115 -9.298 24.210 1.00 97.19 88 SER A O 1
ATOM 726 N N . GLU A 1 89 ? -18.919 -9.736 24.271 1.00 97.50 89 GLU A N 1
ATOM 727 C CA . GLU A 1 89 ? -18.856 -10.084 25.690 1.00 97.50 89 GLU A CA 1
ATOM 728 C C . GLU A 1 89 ? -19.070 -8.860 26.575 1.00 97.50 89 GLU A C 1
ATOM 730 O O . GLU A 1 89 ? -19.884 -8.913 27.497 1.00 97.50 89 GLU A O 1
ATOM 735 N N . ALA A 1 90 ? -18.418 -7.741 26.254 1.00 97.50 90 ALA A N 1
ATOM 736 C CA . ALA A 1 90 ? -18.621 -6.484 26.963 1.00 97.50 90 ALA A CA 1
ATOM 737 C C . ALA A 1 90 ? -20.083 -6.011 26.881 1.00 97.50 90 ALA A C 1
ATOM 739 O O . ALA A 1 90 ? -20.653 -5.579 27.883 1.00 97.50 90 ALA A O 1
ATOM 740 N N . ASP A 1 91 ? -20.718 -6.129 25.715 1.00 96.94 91 ASP A N 1
ATOM 741 C CA . ASP A 1 91 ? -22.114 -5.729 25.530 1.00 96.94 91 ASP A CA 1
ATOM 742 C C . ASP A 1 91 ? -23.094 -6.697 26.207 1.00 96.94 91 ASP A C 1
ATOM 744 O O . ASP A 1 91 ? -24.085 -6.264 26.802 1.00 96.94 91 ASP A O 1
ATOM 748 N N . LYS A 1 92 ? -22.807 -8.007 26.193 1.00 97.44 92 LYS A N 1
ATOM 749 C CA . LYS A 1 92 ? -23.565 -9.004 26.969 1.00 97.44 92 LYS A CA 1
ATOM 750 C C . LYS A 1 92 ? -23.492 -8.703 28.464 1.00 97.44 92 LYS A C 1
ATOM 752 O O . LYS A 1 92 ? -24.525 -8.760 29.127 1.00 97.44 92 LYS A O 1
ATOM 757 N N . LEU A 1 93 ? -22.310 -8.365 28.979 1.00 97.56 93 LEU A N 1
ATOM 758 C CA . LEU A 1 93 ? -22.113 -8.044 30.391 1.00 97.56 93 LEU A CA 1
ATOM 759 C C . LEU A 1 93 ? -22.908 -6.797 30.792 1.00 97.56 93 LEU A C 1
ATOM 761 O O . LEU A 1 93 ? -23.722 -6.875 31.708 1.00 97.56 93 LEU A O 1
ATOM 765 N N . LYS A 1 94 ? -22.780 -5.698 30.036 1.00 97.38 94 LYS A N 1
ATOM 766 C CA . LYS A 1 94 ? -23.574 -4.475 30.259 1.00 97.38 94 LYS A CA 1
ATOM 767 C C . LYS A 1 94 ? -25.073 -4.764 30.265 1.00 97.38 94 LYS A C 1
ATOM 769 O O . LYS A 1 94 ? -25.793 -4.318 31.151 1.00 97.38 94 LYS A O 1
ATOM 774 N N . LYS A 1 95 ? -25.555 -5.559 29.304 1.00 97.19 95 LYS A N 1
ATOM 775 C CA . LYS A 1 95 ? -26.975 -5.920 29.209 1.00 97.19 95 LYS A CA 1
ATOM 776 C C . LYS A 1 95 ? -27.452 -6.743 30.408 1.00 97.19 95 LYS A C 1
ATOM 778 O O . LYS A 1 95 ? -28.595 -6.585 30.836 1.00 97.19 95 LYS A O 1
ATOM 783 N N . LEU A 1 96 ? -26.609 -7.632 30.935 1.00 97.62 96 LEU A N 1
ATOM 784 C CA . LEU A 1 96 ? -26.921 -8.404 32.138 1.00 97.62 96 LEU A CA 1
ATOM 785 C C . LEU A 1 96 ? -27.006 -7.499 33.371 1.00 97.62 96 LEU A C 1
ATOM 787 O O . LEU A 1 96 ? -27.992 -7.590 34.103 1.00 97.62 96 LEU A O 1
ATOM 791 N N . GLU A 1 97 ? -26.040 -6.597 33.551 1.00 96.38 97 GLU A N 1
ATOM 792 C CA . GLU A 1 97 ? -26.026 -5.613 34.642 1.00 96.38 97 GLU A CA 1
ATOM 793 C C . GLU A 1 97 ? -27.259 -4.696 34.584 1.00 96.38 97 GLU A C 1
ATOM 795 O O . GLU A 1 97 ? -27.979 -4.543 35.572 1.00 96.38 97 GLU A O 1
ATOM 800 N N . GLU A 1 98 ? -27.589 -4.154 33.408 1.00 95.69 98 GLU A N 1
ATOM 801 C CA . GLU A 1 98 ? -28.799 -3.349 33.200 1.00 95.69 98 GLU A CA 1
ATOM 802 C C . GLU A 1 98 ? -30.077 -4.128 33.541 1.00 95.69 98 GLU A C 1
ATOM 804 O O . GLU A 1 98 ? -30.993 -3.605 34.185 1.00 95.69 98 GLU A O 1
ATOM 809 N N . GLN A 1 99 ? -30.154 -5.399 33.133 1.00 95.94 99 GLN A N 1
ATOM 810 C CA . GLN A 1 99 ? -31.310 -6.241 33.418 1.00 95.94 99 GLN A CA 1
ATOM 811 C C . GLN A 1 99 ? -31.445 -6.535 34.918 1.00 95.94 99 GLN A C 1
ATOM 813 O O . GLN A 1 99 ? -32.567 -6.606 35.430 1.00 95.94 99 GLN A O 1
ATOM 818 N N . GLU A 1 100 ? -30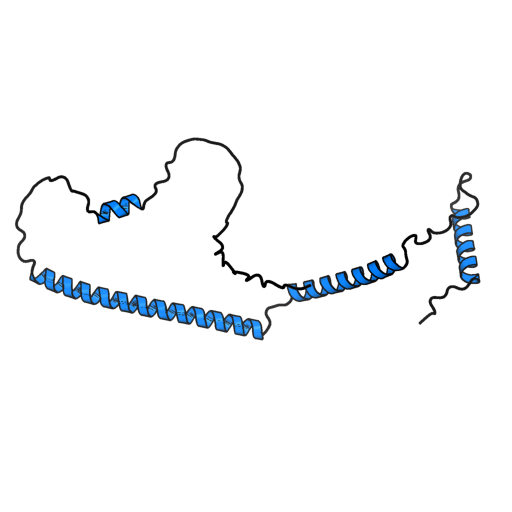.336 -6.724 35.628 1.00 96.12 100 GLU A N 1
ATOM 819 C CA . GLU A 1 100 ? -30.328 -6.913 37.077 1.00 96.12 100 GLU A CA 1
ATOM 820 C C . GLU A 1 100 ? -30.794 -5.651 37.810 1.00 96.12 100 GLU A C 1
ATOM 822 O O . GLU A 1 100 ? -31.723 -5.729 38.620 1.00 96.12 100 GLU A O 1
ATOM 827 N N . MET A 1 101 ? -30.271 -4.484 37.430 1.00 93.31 101 MET A N 1
ATOM 828 C CA . MET A 1 101 ? -30.698 -3.187 37.964 1.00 93.31 101 MET A CA 1
ATOM 829 C C . MET A 1 101 ? -32.198 -2.941 37.742 1.00 93.31 101 MET A C 1
ATOM 831 O O . MET A 1 101 ? -32.916 -2.522 38.654 1.00 93.31 101 MET A O 1
ATOM 835 N N . LEU A 1 102 ? -32.721 -3.254 36.550 1.00 93.88 102 LEU A N 1
ATOM 836 C CA . LEU A 1 102 ? -34.157 -3.154 36.260 1.00 93.88 102 LEU A CA 1
ATOM 837 C C . LEU A 1 102 ? -34.995 -4.104 37.124 1.00 93.88 102 LEU A C 1
ATOM 839 O O . LEU A 1 102 ? -36.067 -3.720 37.601 1.00 93.88 102 LEU A O 1
ATOM 843 N N . LYS A 1 103 ? -34.522 -5.337 37.350 1.00 94.94 103 LYS A N 1
ATOM 844 C CA . LYS A 1 103 ? -35.192 -6.303 38.237 1.00 94.94 103 LYS A CA 1
ATOM 845 C C . LYS A 1 103 ? -35.207 -5.809 39.681 1.00 94.94 103 LYS A C 1
ATOM 847 O O . LYS A 1 103 ? -36.227 -5.963 40.353 1.00 94.94 103 LYS A O 1
ATOM 852 N N . GLU A 1 104 ? -34.115 -5.225 40.166 1.00 93.06 104 GLU A N 1
ATOM 853 C CA . GLU A 1 104 ? -34.049 -4.641 41.506 1.00 93.06 104 GLU A CA 1
ATOM 854 C C . GLU A 1 104 ? -35.022 -3.463 41.650 1.00 93.06 104 GLU A C 1
ATOM 856 O O . GLU A 1 104 ? -35.854 -3.459 42.559 1.00 93.06 104 GLU A O 1
ATOM 861 N N . MET A 1 105 ? -35.016 -2.527 40.698 1.00 92.94 105 MET A N 1
ATOM 862 C CA . MET A 1 105 ? -35.954 -1.398 40.652 1.00 92.94 105 MET A CA 1
ATOM 863 C C . MET A 1 105 ? -37.421 -1.847 40.606 1.00 92.94 105 MET A C 1
ATOM 865 O O . MET A 1 105 ? -38.287 -1.259 41.257 1.00 92.94 105 MET A O 1
ATOM 869 N N . ALA A 1 106 ? -37.731 -2.909 39.857 1.00 93.44 106 ALA A N 1
ATOM 870 C CA . ALA A 1 106 ? -39.076 -3.472 39.818 1.00 93.44 106 ALA A CA 1
ATOM 871 C C . ALA A 1 106 ? -39.487 -4.057 41.181 1.00 93.44 106 ALA A C 1
ATOM 873 O O . ALA A 1 106 ? -40.608 -3.815 41.639 1.00 93.44 106 ALA A O 1
ATOM 874 N N . LYS A 1 107 ? -38.578 -4.772 41.861 1.00 92.38 107 LYS A N 1
ATOM 875 C CA . LYS A 1 107 ? -38.810 -5.311 43.211 1.00 92.38 107 LYS A CA 1
ATOM 876 C C . LYS A 1 107 ? -39.046 -4.188 44.221 1.00 92.38 107 LYS A C 1
ATOM 878 O O . LYS A 1 107 ? -40.067 -4.218 44.908 1.00 92.38 107 LYS A O 1
ATOM 883 N N . THR A 1 108 ? -38.181 -3.174 44.274 1.00 90.06 108 THR A N 1
ATOM 884 C CA . THR A 1 108 ? -38.324 -2.044 45.210 1.00 90.06 108 THR A CA 1
ATOM 885 C C . THR A 1 108 ? -39.597 -1.244 44.942 1.00 90.06 108 THR A C 1
ATOM 887 O O . THR A 1 108 ? -40.335 -0.944 45.881 1.00 90.06 108 THR A O 1
ATOM 890 N N . ARG A 1 109 ? -39.941 -0.983 43.671 1.00 88.81 109 ARG A N 1
ATOM 891 C CA . ARG A 1 109 ? -41.202 -0.322 43.297 1.00 88.81 109 ARG A CA 1
ATOM 892 C C . ARG A 1 109 ? -42.426 -1.147 43.685 1.00 88.81 109 ARG A C 1
ATOM 894 O O . ARG A 1 109 ? -43.399 -0.582 44.179 1.00 88.81 109 ARG A O 1
ATOM 901 N N . SER A 1 110 ? -42.395 -2.465 43.483 1.00 86.56 110 SER A N 1
ATOM 902 C CA . SER A 1 110 ? -43.496 -3.350 43.885 1.00 86.56 110 SER A CA 1
ATOM 903 C C . SER A 1 110 ? -43.685 -3.368 45.406 1.00 86.56 110 SER A C 1
ATOM 905 O O . SER A 1 110 ? -44.816 -3.262 45.879 1.00 86.56 110 SER A O 1
ATOM 907 N N . ALA A 1 111 ? -42.590 -3.389 46.174 1.00 84.56 111 ALA A N 1
ATOM 908 C CA . ALA A 1 111 ? -42.620 -3.307 47.630 1.00 84.56 111 ALA A CA 1
ATOM 909 C C . ALA A 1 111 ? -43.149 -1.944 48.111 1.00 84.56 111 ALA A C 1
ATOM 911 O O . ALA A 1 111 ? -44.032 -1.899 48.965 1.00 84.56 111 ALA A O 1
ATOM 912 N N . ALA A 1 112 ? -42.688 -0.838 47.518 1.00 80.19 112 ALA A N 1
ATOM 913 C CA . ALA A 1 112 ? -43.179 0.505 47.825 1.00 80.19 112 ALA A CA 1
ATOM 914 C C . ALA A 1 112 ? -44.675 0.664 47.500 1.00 80.19 112 ALA A C 1
ATOM 916 O O . ALA A 1 112 ? -45.424 1.189 48.322 1.00 80.19 112 ALA A O 1
ATOM 917 N N . ASN A 1 113 ? -45.138 0.147 46.355 1.00 75.94 113 ASN A N 1
ATOM 918 C CA . ASN A 1 113 ? -46.561 0.129 46.004 1.00 75.94 113 ASN A CA 1
ATOM 919 C C . ASN A 1 113 ? -47.385 -0.726 46.975 1.00 75.94 113 ASN A C 1
ATOM 921 O O . ASN A 1 113 ? -48.480 -0.321 47.351 1.00 75.94 113 ASN A O 1
ATOM 925 N N . ALA A 1 114 ? -46.871 -1.876 47.421 1.00 71.44 114 ALA A N 1
ATOM 926 C CA . ALA A 1 114 ? -47.544 -2.705 48.419 1.00 71.44 114 ALA A CA 1
ATOM 927 C C . ALA A 1 114 ? -47.647 -2.009 49.788 1.00 71.44 114 ALA A C 1
ATOM 929 O O . ALA A 1 114 ? -48.631 -2.202 50.500 1.00 71.44 114 ALA A O 1
ATOM 930 N N . VAL A 1 115 ? -46.665 -1.183 50.165 1.00 68.19 115 VAL A N 1
ATOM 931 C CA . VAL A 1 115 ? -46.723 -0.355 51.382 1.00 68.19 115 VAL A CA 1
ATOM 932 C C . VAL A 1 115 ? -47.685 0.826 51.199 1.00 68.19 115 VAL A C 1
ATOM 934 O O . VAL A 1 115 ? -48.518 1.070 52.067 1.00 68.19 115 VAL A O 1
ATOM 937 N N . ALA A 1 116 ? -47.652 1.511 50.055 1.00 63.53 116 ALA A N 1
ATOM 938 C CA . ALA A 1 116 ? -48.563 2.616 49.749 1.00 63.53 116 ALA A CA 1
ATOM 939 C C . ALA A 1 116 ? -50.034 2.164 49.661 1.00 63.53 116 ALA A C 1
ATOM 941 O O . ALA A 1 116 ? -50.919 2.846 50.176 1.00 63.53 116 ALA A O 1
ATOM 942 N N . ALA A 1 117 ? -50.301 0.982 49.096 1.00 60.88 117 ALA A N 1
ATOM 943 C CA . ALA A 1 117 ? -51.636 0.384 49.051 1.00 60.88 117 ALA A CA 1
ATOM 944 C C . ALA A 1 117 ? -52.180 0.035 50.448 1.00 60.88 117 ALA A C 1
ATOM 946 O O . ALA A 1 117 ? -53.388 0.080 50.659 1.00 60.88 117 ALA A O 1
ATOM 947 N N . LYS A 1 118 ? -51.308 -0.250 51.427 1.00 58.41 118 LYS A N 1
ATOM 948 C CA . LYS A 1 118 ? -51.707 -0.449 52.833 1.00 58.41 118 LYS A CA 1
ATOM 949 C C . LYS A 1 118 ? -52.012 0.864 53.563 1.00 58.41 118 LYS A C 1
ATOM 951 O O . LYS A 1 118 ? -52.736 0.843 54.550 1.00 58.41 118 LYS A O 1
ATOM 956 N N . ILE A 1 119 ? -51.474 1.991 53.093 1.00 60.06 119 ILE A N 1
ATOM 957 C CA . ILE A 1 119 ? -51.669 3.320 53.700 1.00 60.06 119 ILE A CA 1
ATOM 958 C C . ILE A 1 119 ? -52.849 4.071 53.048 1.00 60.06 119 ILE A C 1
ATOM 960 O O . ILE A 1 119 ? -53.452 4.941 53.672 1.00 60.06 119 ILE A O 1
ATOM 964 N N . SER A 1 120 ? -53.249 3.713 51.823 1.00 52.31 120 SER A N 1
ATOM 965 C CA . SER A 1 120 ? -54.352 4.365 51.107 1.00 52.31 120 SER A CA 1
ATOM 966 C C . SER A 1 120 ? -55.719 3.735 51.416 1.00 52.31 120 SER A C 1
ATOM 968 O O . SER A 1 120 ? -56.338 3.071 50.591 1.00 52.31 120 SER A O 1
ATOM 970 N N . LEU A 1 121 ? -56.217 3.980 52.628 1.00 52.31 121 LEU A N 1
ATOM 971 C CA . LEU A 1 121 ? -57.637 3.872 52.975 1.00 52.31 121 LEU A CA 1
ATOM 972 C C . LEU A 1 121 ? -58.096 5.235 53.514 1.00 52.31 121 LEU A C 1
ATOM 974 O O . LEU A 1 121 ? -58.055 5.443 54.725 1.00 52.31 121 LEU A O 1
ATOM 978 N N . LYS A 1 122 ? -58.481 6.149 52.598 1.00 54.56 122 LYS A N 1
ATOM 979 C CA . LYS A 1 122 ? -59.452 7.278 52.718 1.00 54.56 122 LYS A CA 1
ATOM 980 C C . LYS A 1 122 ? -59.056 8.468 51.817 1.00 54.56 122 LYS A C 1
ATOM 982 O O . LYS A 1 122 ? -58.060 9.127 52.110 1.00 54.56 122 LYS A O 1
ATOM 987 N N . PRO A 1 123 ? -59.839 8.823 50.779 1.00 51.00 123 PRO A N 1
ATOM 988 C CA . PRO A 1 123 ? -59.707 10.115 50.115 1.00 51.00 123 PRO A CA 1
ATOM 989 C C . PRO A 1 123 ? -60.588 11.160 50.824 1.00 51.00 123 PRO A C 1
ATOM 991 O O . PRO A 1 123 ? -61.803 10.998 50.902 1.00 51.00 123 PRO A O 1
ATOM 994 N N . SER A 1 124 ? -59.977 12.231 51.341 1.00 42.00 124 SER A N 1
ATOM 995 C CA . SER A 1 124 ? -60.681 13.439 51.793 1.00 42.00 124 SER A CA 1
ATOM 996 C C . SER A 1 124 ? -60.545 14.527 50.732 1.00 42.00 124 SER A C 1
ATOM 998 O O . SER A 1 124 ? -59.448 14.852 50.285 1.00 42.00 124 SER A O 1
ATOM 1000 N N . THR A 1 125 ? -61.687 15.064 50.328 1.00 51.41 125 THR A N 1
ATOM 1001 C CA . THR A 1 125 ? -61.891 16.111 49.326 1.00 51.41 125 THR A CA 1
ATOM 1002 C C . THR A 1 125 ? -61.539 17.506 49.849 1.00 51.41 125 THR A C 1
ATOM 1004 O O . THR A 1 125 ? -62.016 17.867 50.919 1.00 51.41 125 THR A O 1
ATOM 1007 N N . SER A 1 126 ? -60.806 18.302 49.060 1.00 40.16 126 SER A N 1
ATOM 1008 C CA . SER A 1 126 ? -60.851 19.784 48.956 1.00 40.16 126 SER A CA 1
ATOM 1009 C C . SER A 1 126 ? -59.640 20.208 48.106 1.00 40.16 126 SER A C 1
ATOM 1011 O O . SER A 1 126 ? -58.514 19.889 48.462 1.00 40.16 126 SER A O 1
ATOM 1013 N N . GLY A 1 127 ? -59.769 20.772 46.905 1.00 47.56 127 GLY A N 1
ATOM 1014 C CA . GLY A 1 127 ? -60.316 22.103 46.661 1.00 47.56 127 GLY A CA 1
ATOM 1015 C C . GLY A 1 127 ? -59.232 23.154 46.923 1.00 47.56 127 GLY A C 1
ATOM 1016 O O . GLY A 1 127 ? -58.909 23.375 48.083 1.00 47.56 127 GLY A O 1
ATOM 1017 N N . THR A 1 128 ? -58.662 23.757 45.868 1.00 36.41 128 THR A N 1
ATOM 1018 C CA . THR A 1 128 ? -58.279 25.187 45.747 1.00 36.41 128 THR A CA 1
ATOM 1019 C C . THR A 1 128 ? -57.311 25.388 44.576 1.00 36.41 128 THR A C 1
ATOM 1021 O O . THR A 1 128 ? -56.220 24.827 44.524 1.00 36.41 128 THR A O 1
ATOM 1024 N N . SER A 1 129 ? -57.745 26.228 43.637 1.00 47.25 129 SER A N 1
ATOM 1025 C CA . SER A 1 129 ? -56.942 26.855 42.590 1.00 47.25 129 SER A CA 1
ATOM 1026 C C . SER A 1 129 ? -55.793 27.648 43.221 1.00 47.25 129 SER A C 1
ATOM 1028 O O . SER A 1 129 ? -56.022 28.692 43.825 1.00 47.25 129 SER A O 1
ATOM 1030 N N . GLY A 1 130 ? -54.563 27.158 43.084 1.00 42.75 130 GLY A N 1
ATOM 1031 C CA . GLY A 1 130 ? -53.346 27.835 43.523 1.00 42.75 130 GLY A CA 1
ATOM 1032 C C . GLY A 1 130 ? -52.309 27.789 42.412 1.00 42.75 130 GLY A C 1
ATOM 1033 O O . GLY A 1 130 ? -52.091 26.744 41.801 1.00 42.75 130 GLY A O 1
ATOM 1034 N N . THR A 1 131 ? -51.700 28.933 42.119 1.00 55.38 131 THR A N 1
ATOM 1035 C CA . THR A 1 131 ? -50.629 29.093 41.135 1.00 55.38 131 THR A CA 1
ATOM 1036 C C . THR A 1 131 ? -49.512 28.083 41.400 1.00 55.38 131 THR A C 1
ATOM 1038 O O . THR A 1 131 ? -48.773 28.171 42.379 1.00 55.38 131 THR A O 1
ATOM 1041 N N . VAL A 1 132 ? -49.406 27.082 40.523 1.00 57.44 132 VAL A N 1
ATOM 1042 C CA . VAL A 1 132 ? -48.434 25.995 40.653 1.00 57.44 132 VAL A CA 1
ATOM 1043 C C . VAL A 1 132 ? -47.038 26.569 40.424 1.00 57.44 132 VAL A C 1
ATOM 1045 O O . VAL A 1 132 ? -46.619 26.803 39.289 1.00 57.44 132 VAL A O 1
ATOM 1048 N N . GLN A 1 133 ? -46.313 26.815 41.514 1.00 66.75 133 GLN A N 1
ATOM 1049 C CA . GLN A 1 133 ? -44.873 27.048 41.492 1.00 66.75 133 GLN A CA 1
ATOM 1050 C C . GLN A 1 133 ? -44.228 25.818 40.837 1.00 66.75 133 GLN A C 1
ATOM 1052 O O . GLN A 1 133 ? -44.208 24.731 41.417 1.00 66.75 133 GLN A O 1
ATOM 1057 N N . LYS A 1 134 ? -43.776 25.960 39.584 1.00 68.75 134 LYS A N 1
ATOM 1058 C CA . LYS A 1 134 ? -43.142 24.870 38.831 1.00 68.75 134 LYS A CA 1
ATOM 1059 C C . LYS A 1 134 ? -41.944 24.364 39.635 1.00 68.75 134 LYS A C 1
ATOM 1061 O O . LYS A 1 134 ? -41.119 25.161 40.080 1.00 68.75 134 LYS A O 1
ATOM 1066 N N . SER A 1 135 ? -41.867 23.050 39.853 1.00 81.00 135 SER A N 1
ATOM 1067 C CA . SER A 1 135 ? -40.798 22.464 40.665 1.00 81.00 135 SER A CA 1
ATOM 1068 C C . SER A 1 135 ? -39.427 22.828 40.086 1.00 81.00 135 SER A C 1
ATOM 1070 O O . SER A 1 135 ? -39.259 22.951 38.870 1.00 81.00 135 SER A O 1
ATOM 1072 N N . LYS A 1 136 ? -38.424 22.987 40.956 1.00 80.88 136 LYS A N 1
ATOM 1073 C CA . LYS A 1 136 ? -37.052 23.331 40.541 1.00 80.88 136 LYS A CA 1
ATOM 1074 C C . LYS A 1 136 ? -36.509 22.350 39.492 1.00 80.88 136 LYS A C 1
ATOM 1076 O O . LYS A 1 136 ? -35.833 22.768 38.561 1.00 80.88 136 LYS A O 1
ATOM 1081 N N . GLN A 1 137 ? -36.878 21.070 39.592 1.00 83.50 137 GLN A N 1
ATOM 1082 C CA . GLN A 1 137 ? -36.542 20.055 38.588 1.00 83.50 137 GLN A CA 1
ATOM 1083 C C . GLN A 1 137 ? -37.229 20.313 37.241 1.00 83.50 137 GLN A C 1
ATOM 1085 O O . GLN A 1 137 ? -36.574 20.248 36.205 1.00 83.50 137 GLN A O 1
ATOM 1090 N N . ALA A 1 138 ? -38.517 20.672 37.240 1.00 83.00 138 ALA A N 1
ATOM 1091 C CA . ALA A 1 138 ? -39.235 21.001 36.010 1.00 83.00 138 ALA A CA 1
ATOM 1092 C C . ALA A 1 138 ? -38.632 22.226 35.300 1.00 83.00 138 ALA A C 1
ATOM 1094 O O . ALA A 1 138 ? -38.541 22.232 34.077 1.00 83.00 138 ALA A O 1
ATOM 1095 N N . SER A 1 139 ? -38.154 23.219 36.060 1.00 81.06 139 SER A N 1
ATOM 1096 C CA . SER A 1 139 ? -37.473 24.398 35.509 1.00 81.06 139 SER A CA 1
ATOM 1097 C C . SER A 1 139 ? -36.187 24.041 34.753 1.00 81.06 139 SER A C 1
ATOM 1099 O O . SER A 1 139 ? -35.965 24.556 33.656 1.00 81.06 139 SER A O 1
ATOM 1101 N N . ILE A 1 140 ? -35.362 23.146 35.308 1.00 82.75 140 ILE A N 1
ATOM 1102 C CA . ILE A 1 140 ? -34.090 22.711 34.701 1.00 82.75 140 ILE A CA 1
ATOM 1103 C C . ILE A 1 140 ? -34.346 21.970 33.381 1.00 82.75 140 ILE A C 1
ATOM 1105 O O . ILE A 1 140 ? -33.660 22.205 32.384 1.00 82.75 140 ILE A O 1
ATOM 1109 N N . LEU A 1 141 ? -35.380 21.128 33.345 1.00 83.25 141 LEU A N 1
ATOM 1110 C CA . LEU A 1 141 ? -35.771 20.393 32.141 1.00 83.25 141 LEU A CA 1
ATOM 1111 C C . LEU A 1 141 ? -36.252 21.333 31.029 1.00 83.25 141 LEU A C 1
ATOM 1113 O O . LEU A 1 141 ? -35.885 21.147 29.873 1.00 83.25 141 LEU A O 1
ATOM 1117 N N . THR A 1 142 ? -37.002 22.388 31.361 1.00 79.38 142 THR A N 1
ATOM 1118 C CA . THR A 1 142 ? -37.385 23.403 30.366 1.00 79.38 142 THR A CA 1
ATOM 1119 C C . THR A 1 142 ? -36.200 24.198 29.824 1.00 79.38 142 THR A C 1
ATOM 1121 O O . THR A 1 142 ? -36.203 24.519 28.640 1.00 79.38 142 THR A O 1
ATOM 1124 N N . SER A 1 143 ? -35.175 24.493 30.634 1.00 73.25 143 SER A N 1
ATOM 1125 C CA . SER A 1 143 ? -33.969 25.185 30.147 1.00 73.25 143 SER A CA 1
ATOM 1126 C C . SER A 1 143 ? -33.060 24.307 29.282 1.00 73.25 143 SER A C 1
ATOM 1128 O O . SER A 1 143 ? -32.277 24.832 28.497 1.00 73.25 143 SER A O 1
ATOM 1130 N N . ALA A 1 144 ? -33.169 22.981 29.396 1.00 77.19 144 ALA A N 1
ATOM 1131 C CA . ALA A 1 144 ? -32.381 22.042 28.602 1.00 77.19 144 ALA A CA 1
ATOM 1132 C C . ALA A 1 144 ? -32.899 21.884 27.156 1.00 77.19 144 ALA A C 1
ATOM 1134 O O . ALA A 1 144 ? -32.181 21.375 26.298 1.00 77.19 144 ALA A O 1
ATOM 1135 N N . ILE A 1 145 ? -34.124 22.336 26.855 1.00 71.31 145 ILE A N 1
ATOM 1136 C CA . ILE A 1 145 ? -34.721 22.228 25.518 1.00 71.31 145 ILE A CA 1
ATOM 1137 C C . ILE A 1 145 ? -34.473 23.525 24.736 1.00 71.31 145 ILE A C 1
ATOM 1139 O O . ILE A 1 145 ? -35.188 24.516 24.887 1.00 71.31 145 ILE A O 1
ATOM 1143 N N . LYS A 1 146 ? -33.481 23.515 23.841 1.00 69.50 146 LYS A N 1
ATOM 1144 C CA . LYS A 1 146 ? -33.223 24.614 22.898 1.00 69.50 146 LYS A CA 1
ATOM 1145 C C . LYS A 1 146 ? -34.176 24.495 21.705 1.00 69.50 146 LYS A C 1
ATOM 1147 O O . LYS A 1 146 ? -33.929 23.734 20.775 1.00 69.50 146 LYS A O 1
ATOM 1152 N N . ARG A 1 147 ? -35.292 25.230 21.726 1.00 72.44 147 ARG A N 1
ATOM 1153 C CA . ARG A 1 147 ? -36.188 25.334 20.561 1.00 72.44 147 ARG A CA 1
ATOM 1154 C C . ARG A 1 147 ? -35.542 26.276 19.538 1.00 72.44 147 ARG A C 1
ATOM 1156 O O . ARG A 1 147 ? -35.397 27.464 19.809 1.00 72.44 147 ARG A O 1
ATOM 1163 N N . LYS A 1 148 ? -35.119 25.740 18.387 1.00 62.19 148 LYS A N 1
ATOM 1164 C CA . LYS A 1 148 ? -34.678 26.510 17.210 1.00 62.19 148 LYS A CA 1
ATOM 1165 C C . LYS A 1 148 ? -35.878 27.330 16.722 1.00 62.19 148 LYS A C 1
ATOM 1167 O O . LYS A 1 148 ? -36.878 26.750 16.310 1.00 62.19 148 LYS A O 1
ATOM 1172 N N . SER A 1 149 ? -35.807 28.655 16.825 1.00 54.53 149 SER A N 1
ATOM 1173 C CA . SER A 1 149 ? -36.795 29.550 16.223 1.00 54.53 149 SER A CA 1
ATOM 1174 C C . SER A 1 149 ? -36.698 29.441 14.704 1.00 54.53 149 SER A C 1
ATOM 1176 O O . SER A 1 149 ? -35.631 29.643 14.126 1.00 54.53 149 SER A O 1
ATOM 1178 N N . THR A 1 150 ? -37.810 29.095 14.074 1.00 55.62 150 THR A N 1
ATOM 1179 C CA . THR A 1 150 ? -38.042 29.276 12.646 1.00 55.62 150 THR A CA 1
ATOM 1180 C C . THR A 1 150 ? -38.626 30.674 12.457 1.00 55.62 150 THR A C 1
ATOM 1182 O O . THR A 1 150 ? -39.781 30.860 12.826 1.00 55.62 150 THR A O 1
ATOM 1185 N N . ASP A 1 151 ? -37.842 31.640 11.966 1.00 42.03 151 ASP A N 1
ATOM 1186 C CA . ASP A 1 151 ? -38.284 32.554 10.898 1.00 42.03 151 ASP A CA 1
ATOM 1187 C C . ASP A 1 151 ? -37.132 33.423 10.338 1.00 42.03 151 ASP A C 1
ATOM 1189 O O . ASP A 1 151 ? -36.362 34.005 11.099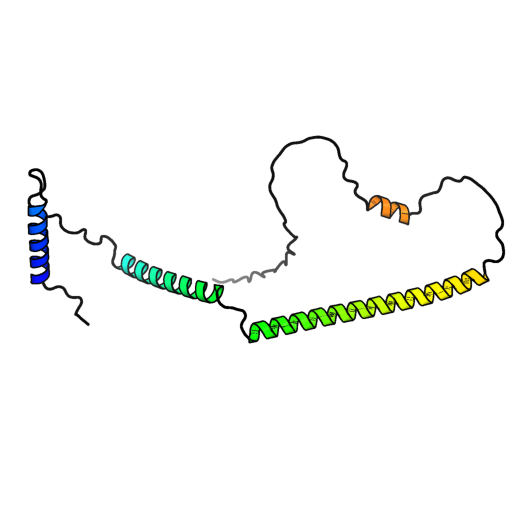 1.00 42.03 151 ASP A O 1
ATOM 1193 N N . SER A 1 152 ? -37.112 33.495 9.005 1.00 38.22 152 SER A N 1
ATOM 1194 C CA . SER A 1 152 ? -36.624 34.548 8.101 1.00 38.22 152 SER A CA 1
ATOM 1195 C C . SER A 1 152 ? -35.126 34.891 7.954 1.00 38.22 152 SER A C 1
ATOM 1197 O O . SER A 1 152 ? -34.530 35.629 8.729 1.00 38.22 152 SER A O 1
ATOM 1199 N N . GLU A 1 153 ? -34.611 34.397 6.819 1.00 42.91 153 GLU A N 1
ATOM 1200 C CA . GLU A 1 153 ? -33.765 35.057 5.807 1.00 42.91 153 GLU A CA 1
ATOM 1201 C C . GLU A 1 153 ? -32.390 35.636 6.190 1.00 42.91 153 GLU A C 1
ATOM 1203 O O . GLU A 1 153 ? -32.238 36.800 6.548 1.00 42.91 153 GLU A O 1
ATOM 1208 N N . SER A 1 154 ? -31.349 34.852 5.892 1.00 33.41 154 SER A N 1
ATOM 1209 C CA . SER A 1 154 ? -30.120 35.371 5.284 1.00 33.41 154 SER A CA 1
ATOM 1210 C C . SER A 1 154 ? -29.454 34.272 4.454 1.00 33.41 154 SER A C 1
ATOM 1212 O O . SER A 1 154 ? -29.102 33.213 4.971 1.00 33.41 154 SER A O 1
ATOM 1214 N N . SER A 1 155 ? -29.319 34.546 3.162 1.00 37.81 155 SER A N 1
ATOM 1215 C CA . SER A 1 155 ? -28.422 33.893 2.211 1.00 37.81 155 SER A CA 1
ATOM 1216 C C . SER A 1 155 ? -27.022 33.668 2.787 1.00 37.81 155 SER A C 1
ATOM 1218 O O . SER A 1 155 ? -26.468 34.606 3.356 1.00 37.81 155 SER A O 1
ATOM 1220 N N . ASP A 1 156 ? -26.447 32.484 2.578 1.00 34.03 156 ASP A N 1
ATOM 1221 C CA . ASP A 1 156 ? -25.192 32.283 1.831 1.00 34.03 156 ASP A CA 1
ATOM 1222 C C . ASP A 1 156 ? -24.548 30.913 2.141 1.00 34.03 156 ASP A C 1
ATOM 1224 O O . ASP A 1 156 ? -24.672 30.393 3.247 1.00 34.03 156 ASP A O 1
ATOM 1228 N N . SER A 1 157 ? -23.906 30.370 1.103 1.00 36.56 157 SER A N 1
ATOM 1229 C CA . SER A 1 157 ? -22.877 29.320 1.058 1.00 36.56 157 SER A CA 1
ATOM 1230 C C . SER A 1 157 ? -23.097 27.980 1.789 1.00 36.56 157 SER A C 1
ATOM 1232 O O . SER A 1 157 ? -22.969 27.811 2.997 1.00 36.56 157 SER A O 1
ATOM 1234 N N . SER A 1 158 ? -23.336 26.963 0.964 1.00 43.00 158 SER A N 1
ATOM 1235 C CA . SER A 1 158 ? -23.097 25.551 1.241 1.00 43.00 158 SER A CA 1
ATOM 1236 C C . SER A 1 158 ? -21.602 25.265 1.391 1.00 43.00 158 SER A C 1
ATOM 1238 O O . SER A 1 158 ? -20.896 25.364 0.394 1.00 43.00 158 SER A O 1
ATOM 1240 N N . ASP A 1 159 ? -21.170 24.834 2.575 1.00 41.09 159 ASP A N 1
ATOM 1241 C CA . ASP A 1 159 ? -20.007 23.961 2.759 1.00 41.09 159 ASP A CA 1
ATOM 1242 C C . ASP A 1 159 ? -20.228 23.059 3.988 1.00 41.09 159 ASP A C 1
ATOM 1244 O O . ASP A 1 159 ? -20.625 23.499 5.069 1.00 41.09 159 ASP A O 1
ATOM 1248 N N . ASP A 1 160 ? -20.044 21.763 3.757 1.00 40.31 160 ASP A N 1
ATOM 1249 C CA . ASP A 1 160 ? -20.257 20.641 4.668 1.00 40.31 160 ASP A CA 1
ATOM 1250 C C . ASP A 1 160 ? -18.979 20.434 5.507 1.00 40.31 160 ASP A C 1
ATOM 1252 O O . ASP A 1 160 ? -17.944 20.032 4.979 1.00 40.31 160 ASP A O 1
ATOM 1256 N N . ASP A 1 161 ? -19.022 20.754 6.806 1.00 36.97 161 ASP A N 1
ATOM 1257 C CA . ASP A 1 161 ? -17.939 20.468 7.759 1.00 36.97 161 ASP A CA 1
ATOM 1258 C C . ASP A 1 161 ? -18.480 19.603 8.905 1.00 36.97 161 ASP A C 1
ATOM 1260 O O . ASP A 1 161 ? -18.944 20.081 9.946 1.00 36.97 161 ASP A O 1
ATOM 1264 N N . THR A 1 162 ? -18.442 18.285 8.705 1.00 44.31 162 THR A N 1
ATOM 1265 C CA . THR A 1 162 ? -18.515 17.312 9.797 1.00 44.31 162 THR A CA 1
ATOM 1266 C C . THR A 1 162 ? -17.131 17.110 10.413 1.00 44.31 162 THR A C 1
ATOM 1268 O O . THR A 1 162 ? -16.448 16.125 10.125 1.00 44.31 162 THR A O 1
ATOM 1271 N N . SER A 1 163 ? -16.721 18.004 11.310 1.00 43.84 163 SER A N 1
ATOM 1272 C CA . SER A 1 163 ? -15.550 17.799 12.169 1.00 43.84 163 SER A CA 1
ATOM 1273 C C . SER A 1 163 ? -15.971 17.375 13.581 1.00 43.84 163 SER A C 1
ATOM 1275 O O . SER A 1 163 ? -16.453 18.147 14.408 1.00 43.84 163 SER A O 1
ATOM 1277 N N . LEU A 1 164 ? -15.779 16.084 13.868 1.00 48.72 164 LEU A N 1
ATOM 1278 C CA . LEU A 1 164 ? -15.827 15.523 15.220 1.00 48.72 164 LEU A CA 1
ATOM 1279 C C . LEU A 1 164 ? -14.660 16.085 16.061 1.00 48.72 164 LEU A C 1
ATOM 1281 O O . LEU A 1 164 ? -13.557 16.257 15.534 1.00 48.72 164 LEU A O 1
ATOM 1285 N N . PRO A 1 165 ? -14.839 16.344 17.370 1.00 52.09 165 PRO A N 1
ATOM 1286 C CA . PRO A 1 165 ? -13.795 16.961 18.181 1.00 52.09 165 PRO A CA 1
ATOM 1287 C C . PRO A 1 165 ? -12.649 15.980 18.475 1.00 52.09 165 PRO A C 1
ATOM 1289 O O . PRO A 1 165 ? -12.799 15.019 19.229 1.00 52.09 165 PRO A O 1
ATOM 1292 N N . VAL A 1 166 ? -11.472 16.263 17.911 1.00 42.91 166 VAL A N 1
ATOM 1293 C CA . VAL A 1 166 ? -10.203 15.596 18.237 1.00 42.91 166 VAL A CA 1
ATOM 1294 C C . VAL A 1 166 ? -9.711 16.069 19.609 1.00 42.91 166 VAL A C 1
ATOM 1296 O O . VAL A 1 166 ? -9.427 17.250 19.823 1.00 42.91 166 VAL A O 1
ATOM 1299 N N . LEU A 1 167 ? -9.579 15.126 20.545 1.00 40.50 167 LEU A N 1
ATOM 1300 C CA . LEU A 1 167 ? -8.942 15.320 21.848 1.00 40.50 167 LEU A CA 1
ATOM 1301 C C . LEU A 1 167 ? -7.455 15.669 21.659 1.00 40.50 167 LEU A C 1
ATOM 1303 O O . LEU A 1 167 ? -6.654 14.840 21.230 1.00 40.50 167 LEU A O 1
ATOM 1307 N N . ARG A 1 168 ? -7.071 16.905 21.999 1.00 43.84 168 ARG A N 1
ATOM 1308 C CA . ARG A 1 168 ? -5.665 17.337 22.048 1.00 43.84 168 ARG A CA 1
ATOM 1309 C C . ARG A 1 168 ? -4.979 16.745 23.281 1.00 43.84 168 ARG A C 1
ATOM 1311 O O . ARG A 1 168 ? -5.271 17.147 24.403 1.00 43.84 168 ARG A O 1
ATOM 1318 N N . THR A 1 169 ? -4.022 15.846 23.066 1.00 43.41 169 THR A N 1
ATOM 1319 C CA . THR A 1 169 ? -3.012 15.493 24.073 1.00 43.41 169 THR A CA 1
ATOM 1320 C C . THR A 1 169 ? -1.852 16.488 23.994 1.00 43.41 169 THR A C 1
ATOM 1322 O O . THR A 1 169 ? -1.288 16.720 22.925 1.00 43.41 169 THR A O 1
ATOM 1325 N N . THR A 1 170 ? -1.514 17.137 25.108 1.00 47.91 170 THR A N 1
ATOM 1326 C CA . THR A 1 170 ? -0.344 18.018 25.205 1.00 47.91 170 THR A CA 1
ATOM 1327 C C . THR A 1 170 ? 0.861 17.201 25.656 1.00 47.91 170 THR A C 1
ATOM 1329 O O . THR A 1 170 ? 0.964 16.851 26.832 1.00 47.91 170 THR A O 1
ATOM 1332 N N . GLN A 1 171 ? 1.794 16.921 24.745 1.00 46.22 171 GLN A N 1
ATOM 1333 C CA . GLN A 1 171 ? 3.099 16.365 25.097 1.00 46.22 171 GLN A CA 1
ATOM 1334 C C . GLN A 1 171 ? 4.072 17.516 25.399 1.00 46.22 171 GLN A C 1
ATOM 1336 O O . GLN A 1 171 ? 4.383 18.343 24.544 1.00 46.22 171 GLN A O 1
ATOM 1341 N N . LYS A 1 172 ? 4.510 17.599 26.657 1.00 45.34 172 LYS A N 1
ATOM 1342 C CA . LYS A 1 172 ? 5.460 18.593 27.163 1.00 45.34 172 LYS A CA 1
ATOM 1343 C C . LYS A 1 172 ? 6.883 18.133 26.844 1.00 45.34 172 LYS A C 1
ATOM 1345 O O . LYS A 1 172 ? 7.420 17.283 27.547 1.00 45.34 172 LYS A O 1
ATOM 1350 N N . VAL A 1 173 ? 7.493 18.690 25.798 1.00 45.00 173 VAL A N 1
ATOM 1351 C CA . VAL A 1 173 ? 8.916 18.470 25.499 1.0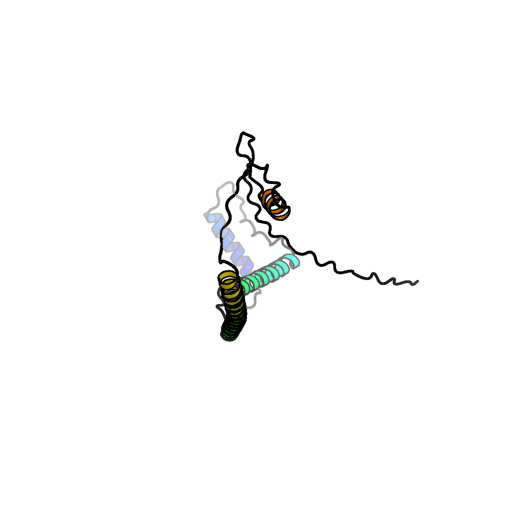0 45.00 173 VAL A CA 1
ATOM 1352 C C . VAL A 1 173 ? 9.760 19.347 26.423 1.00 45.00 173 VAL A C 1
ATOM 1354 O O . VAL A 1 173 ? 9.649 20.573 26.436 1.00 45.00 173 VAL A O 1
ATOM 1357 N N . LYS A 1 174 ? 10.575 18.683 27.242 1.00 44.78 174 LYS A N 1
ATOM 1358 C CA . LYS A 1 174 ? 11.548 19.259 28.169 1.00 44.78 174 LYS A CA 1
ATOM 1359 C C . LYS A 1 174 ? 12.797 19.617 27.358 1.00 44.78 174 LYS A C 1
ATOM 1361 O O . LYS A 1 174 ? 13.483 18.725 26.877 1.00 44.78 174 LYS A O 1
ATOM 1366 N N . LYS A 1 175 ? 13.044 20.913 27.157 1.00 49.47 175 LYS A N 1
ATOM 1367 C CA . LYS A 1 175 ? 14.266 21.417 26.521 1.00 49.47 175 LYS A CA 1
ATOM 1368 C C . LYS A 1 175 ? 15.424 21.186 27.496 1.00 49.47 175 LYS A C 1
ATOM 1370 O O . LYS A 1 175 ? 15.379 21.691 28.614 1.00 49.47 175 LYS A O 1
ATOM 1375 N N . GLN A 1 176 ? 16.369 20.340 27.101 1.00 50.59 176 GLN A N 1
ATOM 1376 C CA . GLN A 1 176 ? 17.663 20.194 27.758 1.00 50.59 176 GLN A CA 1
ATOM 1377 C C . GLN A 1 176 ? 18.515 21.398 27.365 1.00 50.59 176 GLN A C 1
ATOM 1379 O O . GLN A 1 176 ? 18.680 21.684 26.179 1.00 50.59 176 GLN A O 1
ATOM 1384 N N . ASP A 1 177 ? 18.981 22.116 28.379 1.00 57.50 177 ASP A N 1
ATOM 1385 C CA . ASP A 1 177 ? 20.085 23.051 28.269 1.00 57.50 177 ASP A CA 1
ATOM 1386 C C . ASP A 1 177 ? 21.356 22.234 28.029 1.00 57.50 177 ASP A C 1
ATOM 1388 O O . ASP A 1 177 ? 21.701 21.393 28.860 1.00 57.50 177 ASP A O 1
ATOM 1392 N N . ASP A 1 178 ? 22.030 22.478 26.908 1.00 51.50 178 ASP A N 1
ATOM 1393 C CA . ASP A 1 178 ? 23.439 22.130 26.764 1.00 51.50 178 ASP A CA 1
ATOM 1394 C C . ASP A 1 178 ? 24.240 23.422 26.620 1.00 51.50 178 ASP A C 1
ATOM 1396 O O . ASP A 1 178 ? 24.022 24.253 25.733 1.00 51.50 178 ASP A O 1
ATOM 1400 N N . CYS A 1 179 ? 25.088 23.581 27.624 1.00 52.81 179 CYS A N 1
ATOM 1401 C CA . CYS A 1 179 ? 26.110 24.585 27.818 1.00 52.81 179 CYS A CA 1
ATOM 1402 C C . CYS A 1 179 ? 27.419 24.051 27.205 1.00 52.81 179 CYS A C 1
ATOM 1404 O O . CYS A 1 179 ? 27.524 22.846 26.988 1.00 52.81 179 CYS A O 1
ATOM 1406 N N . SER A 1 180 ? 28.403 24.940 27.040 1.00 52.69 180 SER A N 1
ATOM 1407 C CA . SER A 1 180 ? 29.796 24.711 26.598 1.00 52.69 180 SER A CA 1
ATOM 1408 C C . SER A 1 180 ? 30.045 24.911 25.098 1.00 52.69 180 SER A C 1
ATOM 1410 O O . SER A 1 180 ? 29.239 24.512 24.267 1.00 52.69 180 SER A O 1
ATOM 1412 N N . GLU A 1 181 ? 31.161 25.482 24.650 1.00 46.38 181 GLU A N 1
ATOM 1413 C CA . GLU A 1 181 ? 32.240 26.308 25.228 1.00 46.38 181 GLU A CA 1
ATOM 1414 C C . GLU A 1 181 ? 33.035 26.860 24.034 1.00 46.38 181 GLU A C 1
ATOM 1416 O O . GLU A 1 181 ? 33.120 26.128 23.018 1.00 46.38 181 GLU A O 1
#

Secondary structure (DSSP, 8-state):
---SPPPHHHHHHHHHHHHHHHHHH--TTS-SSPPPP----S-HHHHHHHHHHHHHHHHHHHHHHHHHS----HHHHHHHHHHHHHHHHHHHHHHHHHHHHHHHHHHHHHHHHHHHHHH---PPP----------HHHHHHHHH-------------------------------------

Radius of gyration: 43.57 Å; chains: 1; bounding box: 95×51×107 Å